Protein AF-A0A920VXV9-F1 (afdb_monomer)

Secondary structure (DSSP, 8-state):
-HHHHHHHHHHHHHHHHHHHHHHHHHHHHHHHTSPPTTHHHHHHHHHHHHHHGGG-GGGGGTTTT--HHHHHHHHHHHHHTHHHHHHHHHHHHHHHTT------HHHHHHHHHHHHHHHHHHHHHHHTSHHHHTT-

Radius of gyration: 16.71 Å; Cα contacts (8 Å, |Δi|>4): 129; chains: 1; bounding box: 38×24×47 Å

Sequence (136 aa):
MATFFWFFGHPEVYVVLLPTLGIVADIITVFSRKKLFGYRTILYTAFATGGLSFVVWAHHQFIAGIDPRMANVFVVTTVLISIPLAEMMFSYIATLYGGSIEFKTPMLWALSFLAAFLIGGVTGIYLGASALSIFS

Solvent-accessible surface area (backbone atoms only — not comparable to full-atom values): 7237 Å² total; per-residue (Å²): 114,69,66,66,50,30,57,49,52,40,33,48,56,49,66,58,44,55,59,52,53,51,53,37,52,52,40,49,24,65,34,10,72,32,73,66,41,56,57,69,54,44,52,53,26,49,52,49,44,62,60,48,31,72,62,26,35,63,57,85,34,61,88,73,76,57,57,69,71,59,48,54,54,24,26,54,45,38,48,54,50,49,53,38,54,50,50,43,53,51,28,52,53,55,25,49,57,94,34,68,69,49,90,43,74,67,38,49,52,39,54,50,47,52,53,52,49,53,56,52,46,58,55,46,52,49,55,33,32,62,89,52,37,79,81,106

Nearest PDB structures (foldseek):
  3omi-assembly2_C  TM=9.925E-01  e=6.032E-09  Cereibacter sphaeroides 2.4.1
  3oma-assembly1_A  TM=9.929E-01  e=7.435E-09  Cereibacter sphaeroides 2.4.1
  3ehb-assembly1_A  TM=9.922E-01  e=2.609E-08  Paracoccus denitrificans
  8gzu-assembly1_26  TM=9.660E-01  e=2.006E-07  Tetrahymena thermophila SB210
  1fft-assembly2_F  TM=9.794E-01  e=2.746E-07  Escherichia coli

Foldseek 3Di:
DQVVVLLPVLLVVLVVVLVVLVLLQVLLCVQLVFDQAPVVLLVVLNVVLNVLSNVQSCLVCLVVPDDVVSLVSNLVSQLVNLVSVVVSLVSSVVRNVPGPGDPDPSNVVSVVCSVVVVVVSVVSNQSSHSVNVVVD

Structure (mmCIF, N/CA/C/O backbone):
data_AF-A0A920VXV9-F1
#
_entry.id   AF-A0A920VXV9-F1
#
loop_
_atom_site.group_PDB
_atom_site.id
_atom_site.type_symbol
_atom_site.label_atom_id
_atom_site.label_alt_id
_atom_site.label_comp_id
_atom_site.label_asym_id
_atom_site.label_entity_id
_atom_site.label_seq_id
_atom_site.pdbx_PDB_ins_code
_atom_site.Cartn_x
_atom_site.Cartn_y
_atom_site.Cartn_z
_atom_site.occupancy
_atom_site.B_iso_or_equiv
_atom_site.auth_seq_id
_atom_site.auth_comp_id
_atom_site.auth_asym_id
_atom_site.auth_atom_id
_atom_site.pdbx_PDB_model_num
ATOM 1 N N . MET A 1 1 ? 17.689 -14.328 -20.248 1.00 61.22 1 MET A N 1
ATOM 2 C CA . MET A 1 1 ? 17.438 -14.805 -18.867 1.00 61.22 1 MET A CA 1
ATOM 3 C C . MET A 1 1 ? 16.684 -13.776 -18.018 1.00 61.22 1 MET A C 1
ATOM 5 O O . MET A 1 1 ? 15.624 -14.117 -17.516 1.00 61.22 1 MET A O 1
ATOM 9 N N . ALA A 1 2 ? 17.166 -12.527 -17.895 1.00 79.81 2 ALA A N 1
ATOM 10 C CA . ALA A 1 2 ? 16.600 -11.525 -16.972 1.00 79.81 2 ALA A CA 1
ATOM 11 C C . ALA A 1 2 ? 15.118 -11.161 -17.209 1.00 79.81 2 ALA A C 1
ATOM 13 O O . ALA A 1 2 ? 14.383 -10.964 -16.250 1.00 79.81 2 ALA A O 1
ATOM 14 N N . THR A 1 3 ? 14.654 -11.120 -18.462 1.00 84.12 3 THR A N 1
ATOM 15 C CA . THR A 1 3 ? 13.264 -10.741 -18.773 1.00 84.12 3 THR A CA 1
ATOM 16 C C . THR A 1 3 ? 12.242 -11.743 -18.239 1.00 84.12 3 THR A C 1
ATOM 18 O O . THR A 1 3 ? 11.265 -11.334 -17.629 1.00 84.12 3 THR A O 1
ATOM 21 N N . PHE A 1 4 ? 12.469 -13.050 -18.411 1.00 89.50 4 PHE A N 1
ATOM 22 C CA . PHE A 1 4 ? 11.557 -14.076 -17.887 1.00 89.50 4 PHE A CA 1
ATOM 23 C C . PHE A 1 4 ? 11.584 -14.148 -16.362 1.00 89.50 4 PHE A C 1
ATOM 25 O O . PHE A 1 4 ? 10.545 -14.356 -15.745 1.00 89.50 4 PHE A O 1
ATOM 32 N N . PHE A 1 5 ? 12.760 -13.928 -15.764 1.00 93.25 5 PHE A N 1
ATOM 33 C CA . PHE A 1 5 ? 12.889 -13.834 -14.316 1.00 93.25 5 PHE A CA 1
ATOM 34 C C . PHE A 1 5 ? 12.027 -12.695 -13.762 1.00 93.25 5 PHE A C 1
ATOM 36 O O . PHE A 1 5 ? 11.199 -12.946 -12.899 1.00 93.25 5 PHE A O 1
ATOM 43 N N . TRP A 1 6 ? 12.142 -11.475 -14.296 1.00 93.00 6 TRP A N 1
ATOM 44 C CA . TRP A 1 6 ? 11.371 -10.336 -13.789 1.00 93.00 6 TRP A CA 1
ATOM 45 C C . TRP A 1 6 ? 9.900 -10.354 -14.190 1.00 93.00 6 TRP A C 1
ATOM 47 O O . TRP A 1 6 ? 9.065 -9.914 -13.405 1.00 93.00 6 TRP A O 1
ATOM 57 N N . PHE A 1 7 ? 9.560 -10.914 -15.353 1.00 91.88 7 PHE A N 1
ATOM 58 C CA . PHE A 1 7 ? 8.166 -11.127 -15.744 1.00 91.88 7 PHE A CA 1
ATOM 59 C C . PHE A 1 7 ? 7.402 -11.975 -14.717 1.00 91.88 7 PHE A C 1
ATOM 61 O O . PHE A 1 7 ? 6.226 -11.721 -14.486 1.00 91.88 7 PHE A O 1
ATOM 68 N N . PHE A 1 8 ? 8.065 -12.946 -14.079 1.00 94.38 8 PHE A N 1
ATOM 69 C CA . PHE A 1 8 ? 7.510 -13.692 -12.946 1.00 94.38 8 PHE A CA 1
ATOM 70 C C . PHE A 1 8 ? 7.726 -12.977 -11.603 1.00 94.38 8 PHE A C 1
ATOM 72 O O . PHE A 1 8 ? 6.788 -12.817 -10.825 1.00 94.38 8 PHE A O 1
ATOM 79 N N . GLY A 1 9 ? 8.956 -12.537 -11.336 1.00 94.56 9 GLY A N 1
ATOM 80 C CA . GLY A 1 9 ? 9.365 -12.021 -10.031 1.00 94.56 9 GLY A CA 1
ATOM 81 C C . GLY A 1 9 ? 8.651 -10.731 -9.647 1.00 94.56 9 GLY A C 1
ATOM 82 O O . GLY A 1 9 ? 8.415 -10.485 -8.469 1.00 94.56 9 GLY A O 1
ATOM 83 N N . HIS A 1 10 ? 8.248 -9.910 -10.621 1.00 95.31 10 HIS A N 1
ATOM 84 C CA . HIS A 1 10 ? 7.490 -8.708 -10.312 1.00 95.31 10 HIS A CA 1
ATOM 85 C C . HIS A 1 10 ? 6.046 -9.018 -9.868 1.00 95.31 10 HIS A C 1
ATOM 87 O O . HIS A 1 10 ? 5.664 -8.555 -8.800 1.00 95.31 10 HIS A O 1
ATOM 93 N N . PRO A 1 11 ? 5.250 -9.849 -10.564 1.00 96.69 11 PRO A N 1
ATOM 94 C CA . PRO A 1 11 ? 3.998 -10.368 -10.007 1.00 96.69 11 PRO A CA 1
ATOM 95 C C . PRO A 1 11 ? 4.147 -11.080 -8.654 1.00 96.69 11 PRO A C 1
ATOM 97 O O . PRO A 1 11 ? 3.305 -10.895 -7.775 1.00 96.69 11 PRO A O 1
ATOM 100 N N . GLU A 1 12 ? 5.215 -11.859 -8.454 1.00 97.25 12 GLU A N 1
ATOM 101 C CA . GLU A 1 12 ? 5.451 -12.609 -7.211 1.00 97.25 12 GLU A CA 1
ATOM 102 C C . GLU A 1 12 ? 5.460 -11.704 -5.969 1.00 97.25 12 GLU A C 1
ATOM 104 O O . GLU A 1 12 ? 4.817 -12.035 -4.969 1.00 97.25 12 GLU A O 1
ATOM 109 N N . VAL A 1 13 ? 6.094 -10.523 -6.028 1.00 96.19 13 VAL A N 1
ATOM 110 C CA . VAL A 1 13 ? 6.105 -9.618 -4.864 1.00 96.19 13 VAL A CA 1
ATOM 111 C C . VAL A 1 13 ? 4.699 -9.136 -4.481 1.00 96.19 13 VAL A C 1
ATOM 113 O O . VAL A 1 13 ? 4.439 -8.894 -3.302 1.00 96.19 13 VAL A O 1
ATOM 116 N N . TYR A 1 14 ? 3.756 -9.068 -5.430 1.00 96.62 14 TYR A N 1
ATOM 117 C CA . TYR A 1 14 ? 2.354 -8.724 -5.148 1.00 96.62 14 TYR A CA 1
ATOM 118 C C . TYR A 1 14 ? 1.536 -9.907 -4.645 1.00 96.62 14 TYR A C 1
ATOM 120 O O . TYR A 1 14 ? 0.622 -9.707 -3.844 1.00 96.62 14 TYR A O 1
ATOM 128 N N . VAL A 1 15 ? 1.879 -11.132 -5.051 1.00 96.38 15 VAL A N 1
ATOM 129 C CA . VAL A 1 15 ? 1.290 -12.353 -4.478 1.00 96.38 15 VAL A CA 1
ATOM 130 C C . VAL A 1 15 ? 1.590 -12.437 -2.983 1.00 96.38 15 VAL A C 1
ATOM 132 O O . VAL A 1 15 ? 0.721 -12.839 -2.214 1.00 96.38 15 VAL A O 1
ATOM 135 N N . VAL A 1 16 ? 2.781 -12.010 -2.557 1.00 96.19 16 VAL A N 1
ATOM 136 C CA . VAL A 1 16 ? 3.139 -11.925 -1.133 1.00 96.19 16 VAL A CA 1
ATOM 137 C C . VAL A 1 16 ? 2.475 -10.720 -0.457 1.00 96.19 16 VAL A C 1
ATOM 139 O O . VAL A 1 16 ? 1.947 -10.847 0.647 1.00 96.19 16 VAL A O 1
ATOM 142 N N . LEU A 1 17 ? 2.460 -9.556 -1.115 1.00 96.81 17 LEU A N 1
ATOM 143 C CA . LEU A 1 17 ? 1.963 -8.309 -0.527 1.00 96.81 17 LEU A CA 1
ATOM 144 C C . LEU A 1 17 ? 0.443 -8.293 -0.291 1.00 96.81 17 LEU A C 1
ATOM 146 O O . LEU A 1 17 ? -0.004 -7.847 0.766 1.00 96.81 17 LEU A O 1
ATOM 150 N N . LEU A 1 18 ? -0.369 -8.744 -1.254 1.00 97.31 18 LEU A N 1
ATOM 151 C CA . LEU A 1 18 ? -1.833 -8.625 -1.180 1.00 97.31 18 LEU A CA 1
ATOM 152 C C . LEU A 1 18 ? -2.450 -9.369 0.029 1.00 97.31 18 LEU A C 1
ATOM 154 O O . LEU A 1 18 ? -3.289 -8.775 0.712 1.00 97.31 18 LEU A O 1
ATOM 158 N N . PRO A 1 19 ? -2.031 -10.603 0.376 1.00 97.50 19 PRO A N 1
ATOM 159 C CA . PRO A 1 19 ? -2.451 -11.256 1.616 1.00 97.50 19 PRO A CA 1
ATOM 160 C C . PRO A 1 19 ? -2.046 -10.482 2.872 1.00 97.50 19 PRO A C 1
ATOM 162 O O . PRO A 1 19 ? -2.846 -10.359 3.800 1.00 97.50 19 PRO A O 1
ATOM 165 N N . THR A 1 20 ? -0.833 -9.919 2.908 1.00 97.69 20 THR A N 1
ATOM 166 C CA . THR A 1 20 ? -0.373 -9.103 4.042 1.00 97.69 20 THR A CA 1
ATOM 167 C C . THR A 1 20 ? -1.250 -7.867 4.232 1.00 97.69 20 THR A C 1
ATOM 169 O O . THR A 1 20 ? -1.644 -7.573 5.359 1.00 97.69 20 THR A O 1
ATOM 172 N N . LEU A 1 21 ? -1.617 -7.183 3.146 1.00 98.00 21 LEU A N 1
ATOM 173 C CA . LEU A 1 21 ? -2.533 -6.039 3.185 1.00 98.00 21 LEU A CA 1
ATOM 174 C C . LEU A 1 21 ? -3.915 -6.431 3.735 1.00 98.00 21 LEU A C 1
ATOM 176 O O . LEU A 1 21 ? -4.470 -5.713 4.566 1.00 98.00 21 LEU A O 1
ATOM 180 N N . GLY A 1 22 ? -4.431 -7.604 3.355 1.00 97.81 22 GLY A N 1
ATOM 181 C CA . GLY A 1 22 ? -5.666 -8.159 3.921 1.00 97.81 22 GLY A CA 1
ATOM 182 C C . GLY A 1 22 ? -5.581 -8.401 5.432 1.00 97.81 22 GLY A C 1
ATOM 183 O O . GLY A 1 22 ? -6.453 -7.959 6.177 1.00 97.81 22 GLY A O 1
ATOM 184 N N . ILE A 1 23 ? -4.496 -9.023 5.904 1.00 98.56 23 ILE A N 1
ATOM 185 C CA . ILE A 1 23 ? -4.260 -9.266 7.340 1.00 98.56 23 ILE A CA 1
ATOM 186 C C . ILE A 1 23 ? -4.198 -7.945 8.119 1.00 98.56 23 ILE A C 1
ATOM 188 O O . ILE A 1 23 ? -4.787 -7.821 9.193 1.00 98.56 23 ILE A O 1
ATOM 192 N N . VAL A 1 24 ? -3.501 -6.941 7.582 1.00 98.62 24 VAL A N 1
ATOM 193 C CA . VAL A 1 24 ? -3.395 -5.612 8.203 1.00 98.62 24 VAL A CA 1
ATOM 194 C C . VAL A 1 24 ? -4.764 -4.940 8.286 1.00 98.62 24 VAL A C 1
ATOM 196 O O . VAL A 1 24 ? -5.094 -4.377 9.331 1.00 98.62 24 VAL A O 1
ATOM 199 N N . ALA A 1 25 ? -5.581 -5.034 7.235 1.00 98.44 25 ALA A N 1
ATOM 200 C CA . ALA A 1 25 ? -6.940 -4.503 7.238 1.00 98.44 25 ALA A CA 1
ATOM 201 C C . ALA A 1 25 ? -7.803 -5.149 8.339 1.00 98.44 25 ALA A C 1
ATOM 203 O O . ALA A 1 25 ? -8.456 -4.435 9.105 1.00 98.44 25 ALA A O 1
ATOM 204 N N . ASP A 1 26 ? -7.751 -6.475 8.485 1.00 98.50 26 ASP A N 1
ATOM 205 C CA . ASP A 1 26 ? -8.489 -7.197 9.528 1.00 98.50 26 ASP A CA 1
ATOM 206 C C . ASP A 1 26 ? -8.037 -6.785 10.934 1.00 98.50 26 ASP A C 1
ATOM 208 O O . ASP A 1 26 ? -8.866 -6.433 11.775 1.00 98.50 26 ASP A O 1
ATOM 212 N N . ILE A 1 27 ? -6.727 -6.725 11.185 1.00 98.81 27 ILE A N 1
ATOM 213 C CA . ILE A 1 27 ? -6.186 -6.262 12.472 1.00 98.81 27 ILE A CA 1
ATOM 214 C C . ILE A 1 27 ? -6.667 -4.836 12.773 1.00 98.81 27 ILE A C 1
ATOM 216 O O . ILE A 1 27 ? -7.167 -4.569 13.868 1.00 98.81 27 ILE A O 1
ATOM 220 N N . ILE A 1 28 ? -6.562 -3.921 11.806 1.00 98.69 28 ILE A N 1
ATOM 221 C CA . ILE A 1 28 ? -6.987 -2.529 11.980 1.00 98.69 28 ILE A CA 1
ATOM 222 C C . ILE A 1 28 ? -8.473 -2.457 12.321 1.00 98.69 28 ILE A C 1
ATOM 224 O O . ILE A 1 28 ? -8.840 -1.744 13.253 1.00 98.69 28 ILE A O 1
ATOM 228 N N . THR A 1 29 ? -9.339 -3.190 11.623 1.00 98.50 29 THR A N 1
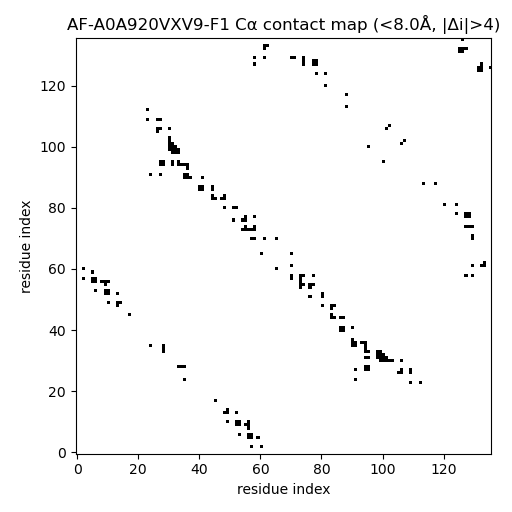ATOM 229 C CA . THR A 1 29 ? -10.788 -3.158 11.894 1.00 98.50 29 THR A CA 1
ATOM 230 C C . THR A 1 29 ? -11.134 -3.703 13.277 1.00 98.50 29 THR A C 1
ATOM 232 O O . THR A 1 29 ? -11.879 -3.056 14.021 1.00 98.50 29 THR A O 1
ATOM 235 N N . VAL A 1 30 ? -10.540 -4.837 13.663 1.00 98.56 30 VAL A N 1
ATOM 236 C CA . VAL A 1 30 ? -10.759 -5.480 14.966 1.00 98.56 30 VAL A CA 1
ATOM 237 C C . VAL A 1 30 ? -10.317 -4.560 16.100 1.00 98.56 30 VAL A C 1
ATOM 239 O O . VAL A 1 30 ? -11.111 -4.245 16.988 1.00 98.56 30 VAL A O 1
ATOM 242 N N . PHE A 1 31 ? -9.074 -4.078 16.061 1.00 98.69 31 PHE A N 1
ATOM 243 C CA . PHE A 1 31 ? -8.495 -3.317 17.169 1.00 98.69 31 PHE A CA 1
ATOM 244 C C . PHE A 1 31 ? -8.861 -1.828 17.162 1.00 98.69 31 PHE A C 1
ATOM 246 O O . PHE A 1 31 ? -8.645 -1.168 18.173 1.00 98.69 31 PHE A O 1
ATOM 253 N N . SER A 1 32 ? -9.455 -1.292 16.088 1.00 98.31 32 SER A N 1
ATOM 254 C CA . SER A 1 32 ? -10.076 0.049 16.082 1.00 98.31 32 SER A CA 1
ATOM 255 C C . SER A 1 32 ? -11.569 0.040 16.421 1.00 98.31 32 SER A C 1
ATOM 257 O O . SER A 1 32 ? -12.150 1.111 16.631 1.00 98.31 32 SER A O 1
ATOM 259 N N . ARG A 1 33 ? -12.193 -1.149 16.478 1.00 97.88 33 ARG A N 1
ATOM 260 C CA . ARG A 1 33 ? -13.643 -1.347 16.650 1.00 97.88 33 ARG A CA 1
ATOM 261 C C . ARG A 1 33 ? -14.473 -0.596 15.608 1.00 97.88 33 ARG A C 1
ATOM 263 O O . ARG A 1 33 ? -15.543 -0.063 15.907 1.00 97.88 33 ARG A O 1
ATOM 270 N N . LYS A 1 34 ? -13.978 -0.550 14.371 1.00 98.06 34 LYS A N 1
ATOM 271 C CA . LYS A 1 34 ? -14.629 0.126 13.246 1.00 98.06 34 LYS A CA 1
ATOM 272 C C . LYS A 1 34 ? -14.676 -0.767 12.018 1.00 98.06 34 LYS A C 1
ATOM 274 O O . LYS A 1 34 ? -13.770 -1.548 11.747 1.00 98.06 34 LYS A O 1
ATOM 279 N N . LYS A 1 35 ? -15.747 -0.603 11.238 1.00 97.44 35 LYS A N 1
ATOM 280 C CA . LYS A 1 35 ? -15.824 -1.180 9.893 1.00 97.44 35 LYS A CA 1
ATOM 281 C C . LYS A 1 35 ? -14.747 -0.554 9.010 1.00 97.44 35 LYS A C 1
ATOM 283 O O . LYS A 1 35 ? -14.474 0.641 9.132 1.00 97.44 35 LYS A O 1
ATOM 288 N N . LEU A 1 36 ? -14.204 -1.360 8.102 1.00 97.88 36 LEU A N 1
ATOM 289 C CA . LEU A 1 36 ? -13.219 -0.925 7.120 1.00 97.88 36 LEU A CA 1
ATOM 290 C C . LEU A 1 36 ? -13.802 0.196 6.253 1.00 97.88 36 LEU A C 1
ATOM 292 O O . LEU A 1 36 ? -14.834 0.021 5.594 1.00 97.88 36 LEU A O 1
ATOM 296 N N . PHE A 1 37 ? -13.151 1.352 6.270 1.00 98.19 37 PHE A N 1
ATOM 297 C CA . PHE A 1 37 ? -13.495 2.458 5.393 1.00 98.19 37 PHE A CA 1
ATOM 298 C C . PHE A 1 37 ? -13.180 2.073 3.943 1.00 98.19 37 PHE A C 1
ATOM 300 O O . PHE A 1 37 ? -12.139 1.486 3.671 1.00 98.19 37 PHE A O 1
ATOM 307 N N . GLY A 1 38 ? -14.091 2.372 3.014 1.00 96.44 38 GLY A N 1
ATOM 308 C CA . GLY A 1 38 ? -13.821 2.179 1.588 1.00 96.44 38 GLY A CA 1
ATOM 309 C C . GLY A 1 38 ? -13.714 0.721 1.122 1.00 96.44 38 GLY A C 1
ATOM 310 O O . GLY A 1 38 ? -13.065 0.479 0.116 1.00 96.44 38 GLY A O 1
ATOM 311 N N . TYR A 1 39 ? -14.357 -0.256 1.782 1.00 96.75 39 TYR A N 1
ATOM 312 C CA . TYR A 1 39 ? -14.245 -1.690 1.435 1.00 96.75 39 TYR A CA 1
ATOM 313 C C . TYR A 1 39 ? -14.319 -2.003 -0.074 1.00 96.75 39 TYR A C 1
ATOM 315 O O . TYR A 1 39 ? -13.484 -2.735 -0.598 1.00 96.75 39 TYR A O 1
ATOM 323 N N . ARG A 1 40 ? -15.298 -1.434 -0.796 1.00 97.12 40 ARG A N 1
ATOM 324 C CA . ARG A 1 40 ? -15.414 -1.638 -2.253 1.00 97.12 40 ARG A CA 1
ATOM 325 C C . ARG A 1 40 ? -14.230 -1.046 -3.014 1.00 97.12 40 ARG A C 1
ATOM 327 O O . ARG A 1 40 ? -13.749 -1.675 -3.948 1.00 97.12 40 ARG A O 1
ATOM 334 N N . THR A 1 41 ? -13.768 0.133 -2.607 1.00 96.56 41 THR A N 1
ATOM 335 C CA . THR A 1 41 ? -12.592 0.785 -3.187 1.00 96.56 41 THR A CA 1
ATOM 336 C C . THR A 1 41 ? -11.355 -0.082 -2.989 1.00 96.56 41 THR A C 1
ATOM 338 O O . THR A 1 41 ? -10.705 -0.389 -3.980 1.00 96.56 41 THR A O 1
ATOM 341 N N . ILE A 1 42 ? -11.130 -0.596 -1.774 1.00 97.88 42 ILE A N 1
ATOM 342 C CA . ILE A 1 42 ? -10.023 -1.514 -1.458 1.00 97.88 42 ILE A CA 1
ATOM 343 C C . ILE A 1 42 ? -10.061 -2.770 -2.337 1.00 97.88 42 ILE A C 1
ATOM 345 O O . ILE A 1 42 ? -9.030 -3.219 -2.831 1.00 97.88 42 ILE A O 1
ATOM 349 N N . LEU A 1 43 ? -11.241 -3.355 -2.565 1.00 97.12 43 LEU A N 1
ATOM 350 C CA . LEU A 1 43 ? -11.355 -4.505 -3.465 1.00 97.12 43 LEU A CA 1
ATOM 351 C C . LEU A 1 43 ? -10.949 -4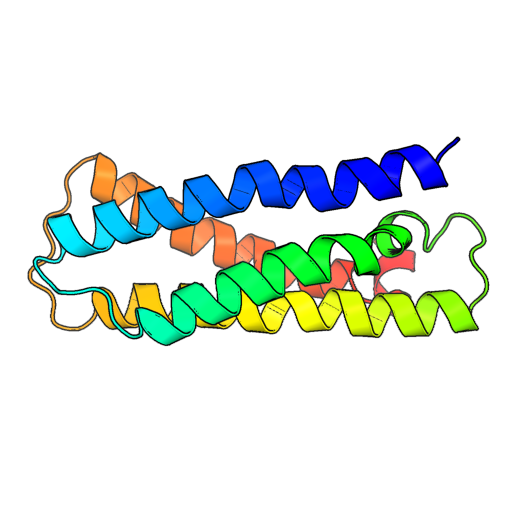.141 -4.897 1.00 97.12 43 LEU A C 1
ATOM 353 O O . LEU A 1 43 ? -10.177 -4.868 -5.522 1.00 97.12 43 LEU A O 1
ATOM 357 N N . TYR A 1 44 ? -11.443 -3.018 -5.423 1.00 97.44 44 TYR A N 1
ATOM 358 C CA . TYR A 1 44 ? -11.089 -2.578 -6.772 1.00 97.44 44 TYR A CA 1
ATOM 359 C C . TYR A 1 44 ? -9.606 -2.244 -6.900 1.00 97.44 44 TYR A C 1
ATOM 361 O O . TYR A 1 44 ? -8.990 -2.607 -7.902 1.00 97.44 44 TYR A O 1
ATOM 369 N N . THR A 1 45 ? -9.009 -1.617 -5.890 1.00 96.56 45 THR A N 1
ATOM 370 C CA . THR A 1 45 ? -7.578 -1.312 -5.887 1.00 96.56 45 THR A CA 1
ATOM 371 C C . THR A 1 45 ? -6.732 -2.572 -5.735 1.00 96.56 45 THR A C 1
ATOM 373 O O . THR A 1 45 ? -5.670 -2.651 -6.353 1.00 96.56 45 THR A O 1
ATOM 376 N N . ALA A 1 46 ? -7.210 -3.610 -5.042 1.00 97.44 46 ALA A N 1
ATOM 377 C CA . ALA A 1 46 ? -6.542 -4.913 -4.984 1.00 97.44 46 ALA A CA 1
ATOM 378 C C . ALA A 1 46 ? -6.517 -5.605 -6.350 1.00 97.44 46 ALA A C 1
ATOM 380 O O . ALA A 1 46 ? -5.454 -6.039 -6.799 1.00 97.44 46 ALA A O 1
ATOM 381 N N . PHE A 1 47 ? -7.653 -5.643 -7.053 1.00 97.38 47 PHE A N 1
ATOM 382 C CA . PHE A 1 47 ? -7.708 -6.183 -8.414 1.00 97.38 47 PHE A CA 1
ATOM 383 C C . PHE A 1 47 ? -6.863 -5.367 -9.395 1.00 97.38 47 PHE A C 1
ATOM 385 O O . PHE A 1 47 ? -6.133 -5.950 -10.197 1.00 97.38 47 PHE A O 1
ATOM 392 N N . ALA A 1 48 ? -6.911 -4.034 -9.310 1.00 96.44 48 ALA A N 1
ATOM 393 C CA . ALA A 1 48 ? -6.088 -3.160 -10.140 1.00 96.44 48 ALA A CA 1
ATOM 394 C C . ALA A 1 48 ? -4.591 -3.406 -9.901 1.00 96.44 48 ALA A C 1
ATOM 396 O O . ALA A 1 48 ? -3.836 -3.529 -10.858 1.00 96.44 48 ALA A O 1
ATOM 397 N N . THR A 1 49 ? -4.173 -3.549 -8.641 1.00 97.19 49 THR A N 1
ATOM 398 C CA . THR A 1 49 ? -2.783 -3.851 -8.266 1.00 97.19 49 THR A CA 1
ATOM 399 C C . THR A 1 49 ? -2.351 -5.214 -8.805 1.00 97.19 49 THR A C 1
ATOM 401 O O . THR A 1 49 ? -1.297 -5.322 -9.429 1.00 97.19 49 THR A O 1
ATOM 404 N N . GLY A 1 50 ? -3.189 -6.244 -8.639 1.00 96.19 50 GLY A N 1
ATOM 405 C CA . GLY A 1 50 ? -2.932 -7.578 -9.182 1.00 96.19 50 GLY A CA 1
ATOM 406 C C . GLY A 1 50 ? -2.772 -7.569 -10.704 1.00 96.19 50 GLY A C 1
ATOM 407 O O . GLY A 1 50 ? -1.806 -8.125 -11.217 1.00 96.19 50 GLY A O 1
ATOM 408 N N . GLY A 1 51 ? -3.656 -6.880 -11.429 1.00 95.94 51 GLY A N 1
ATOM 409 C CA . GLY A 1 51 ? -3.554 -6.740 -12.885 1.00 95.94 51 GLY A CA 1
ATOM 410 C C . GLY A 1 51 ? -2.327 -5.938 -13.331 1.00 95.94 51 GLY A C 1
ATOM 411 O O . GLY A 1 51 ? -1.598 -6.374 -14.223 1.00 95.94 51 GLY A O 1
ATOM 412 N N . LEU A 1 52 ? -2.059 -4.797 -12.686 1.00 95.50 52 LEU A N 1
ATOM 413 C CA . LEU A 1 52 ? -0.912 -3.940 -13.002 1.00 95.50 52 LEU A CA 1
ATOM 414 C C . LEU A 1 52 ? 0.429 -4.637 -12.748 1.00 95.50 52 LEU A C 1
ATOM 416 O O . LEU A 1 52 ? 1.383 -4.367 -13.473 1.00 95.50 52 LEU A O 1
ATOM 420 N N . SER A 1 53 ? 0.502 -5.568 -11.791 1.00 95.25 53 SER A N 1
ATOM 421 C CA . SER A 1 53 ? 1.736 -6.304 -11.478 1.00 95.25 53 SER A CA 1
ATOM 422 C C . SER A 1 53 ? 2.344 -7.038 -12.687 1.00 95.25 53 SER A C 1
ATOM 424 O O . SER A 1 53 ? 3.562 -7.200 -12.768 1.00 95.25 53 SER A O 1
ATOM 426 N N . PHE A 1 54 ? 1.522 -7.400 -13.679 1.00 94.19 54 PHE A N 1
ATOM 427 C CA . PHE A 1 54 ? 1.952 -8.078 -14.905 1.00 94.19 54 PHE A CA 1
ATOM 428 C C . PHE A 1 54 ? 2.460 -7.142 -16.009 1.00 94.19 54 PHE A C 1
ATOM 430 O O . PHE A 1 54 ? 2.899 -7.640 -17.039 1.00 94.19 54 PHE A O 1
ATOM 437 N N . VAL A 1 55 ? 2.407 -5.813 -15.842 1.00 93.56 55 VAL A N 1
ATOM 438 C CA . VAL A 1 55 ? 2.763 -4.826 -16.892 1.00 93.56 55 VAL A CA 1
ATOM 439 C C . VAL A 1 55 ? 3.811 -3.796 -16.459 1.00 93.56 55 VAL A C 1
ATOM 441 O O . VAL A 1 55 ? 3.962 -2.745 -17.083 1.00 93.56 55 VAL A O 1
ATOM 444 N N . VAL A 1 56 ? 4.549 -4.087 -15.389 1.00 94.50 56 VAL A N 1
ATOM 445 C CA . VAL A 1 56 ? 5.521 -3.149 -14.796 1.00 94.50 56 VAL A CA 1
ATOM 446 C C . VAL A 1 56 ? 6.931 -3.734 -14.646 1.00 94.50 56 VAL A C 1
ATOM 448 O O . VAL A 1 56 ? 7.870 -2.989 -14.406 1.00 94.50 56 VAL A O 1
ATOM 451 N N . TRP A 1 57 ? 7.123 -5.040 -14.861 1.00 93.81 57 TRP A N 1
ATOM 452 C CA . TRP A 1 57 ? 8.365 -5.759 -14.533 1.00 93.81 57 TRP A CA 1
ATOM 453 C C . TRP A 1 57 ? 9.659 -5.163 -15.110 1.00 93.81 57 TRP A C 1
ATOM 455 O O . TRP A 1 57 ? 10.729 -5.329 -14.521 1.00 93.81 57 TRP A O 1
ATOM 465 N N . ALA A 1 58 ? 9.590 -4.495 -16.267 1.00 91.44 58 ALA A N 1
ATOM 466 C CA . ALA A 1 58 ? 10.780 -4.026 -16.966 1.00 91.44 58 ALA A CA 1
ATOM 467 C C . ALA A 1 58 ? 11.468 -2.836 -16.274 1.00 91.44 58 ALA A C 1
ATOM 469 O O . ALA A 1 58 ? 12.580 -2.488 -16.673 1.00 91.44 58 ALA A O 1
ATOM 470 N N . HIS A 1 59 ? 10.894 -2.253 -15.210 1.00 91.81 59 HIS A N 1
ATOM 471 C CA . HIS A 1 59 ? 11.630 -1.270 -14.402 1.00 91.81 59 HIS A CA 1
ATOM 472 C C . HIS A 1 59 ? 12.877 -1.846 -13.731 1.00 91.81 59 HIS A C 1
ATOM 474 O O . HIS A 1 59 ? 13.850 -1.129 -13.523 1.00 91.81 59 HIS A O 1
ATOM 480 N N . HIS A 1 60 ? 12.920 -3.159 -13.493 1.00 91.25 60 HIS A N 1
ATOM 481 C CA . HIS A 1 60 ? 14.128 -3.842 -13.017 1.00 91.25 60 HIS A CA 1
ATOM 482 C C . HIS A 1 60 ? 15.238 -3.920 -14.077 1.00 91.25 60 HIS A C 1
ATOM 484 O O . HIS A 1 60 ? 16.321 -4.444 -13.822 1.00 91.25 60 HIS A O 1
ATOM 490 N N . GLN A 1 61 ? 14.971 -3.443 -15.294 1.00 90.06 61 GLN A N 1
ATOM 491 C CA . GLN A 1 61 ? 15.856 -3.540 -16.453 1.00 90.06 61 GLN A CA 1
ATOM 492 C C . GLN A 1 61 ? 16.237 -2.161 -17.020 1.00 90.06 61 GLN A C 1
ATOM 494 O O . GLN A 1 61 ? 16.825 -2.10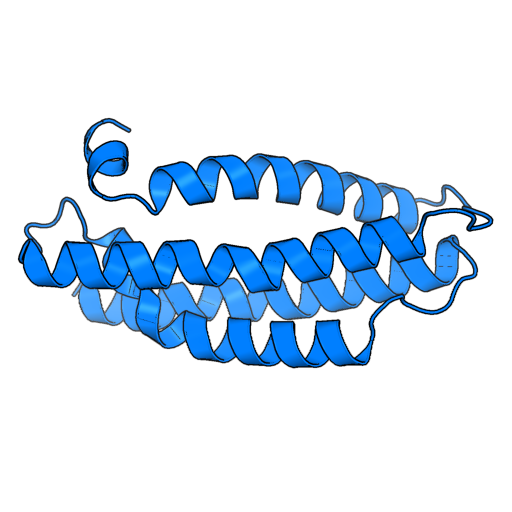3 -18.099 1.00 90.06 61 GLN A O 1
ATOM 499 N N . PHE A 1 62 ? 15.956 -1.053 -16.316 1.00 86.81 62 PHE A N 1
ATOM 500 C CA . PHE A 1 62 ? 16.223 0.303 -16.824 1.00 86.81 62 PHE A CA 1
ATOM 501 C C . PHE A 1 62 ? 17.697 0.558 -17.176 1.00 86.81 62 PHE A C 1
ATOM 503 O O . PHE A 1 62 ? 17.975 1.209 -18.179 1.00 86.81 62 PHE A O 1
ATOM 510 N N . ILE A 1 63 ? 18.639 -0.021 -16.427 1.00 84.25 63 ILE A N 1
ATOM 511 C CA . ILE A 1 63 ? 20.084 0.085 -16.704 1.00 84.25 63 ILE A CA 1
ATOM 512 C C . ILE A 1 63 ? 20.628 -1.051 -17.587 1.00 84.25 63 ILE A C 1
ATOM 514 O O . ILE A 1 63 ? 21.803 -1.058 -17.939 1.00 84.25 63 ILE A O 1
ATOM 518 N N . ALA A 1 64 ? 19.786 -2.015 -17.969 1.00 85.81 64 ALA A N 1
ATOM 519 C CA . ALA A 1 64 ? 20.188 -3.200 -18.729 1.00 85.81 64 ALA A CA 1
ATOM 520 C C . ALA A 1 64 ? 20.151 -2.991 -20.259 1.00 85.81 64 ALA A C 1
ATOM 522 O O . ALA A 1 64 ? 20.135 -3.965 -21.011 1.00 85.81 64 ALA A O 1
ATOM 523 N N . GLY A 1 65 ? 20.113 -1.737 -20.725 1.00 81.19 65 GLY A N 1
ATOM 524 C CA . GLY A 1 65 ? 20.079 -1.395 -22.152 1.00 81.19 65 GLY A CA 1
ATOM 525 C C . GLY A 1 65 ? 18.697 -1.508 -22.806 1.00 81.19 65 GLY A C 1
ATOM 526 O O . GLY A 1 65 ? 18.611 -1.779 -24.002 1.00 81.19 65 GLY A O 1
ATOM 527 N N . ILE A 1 66 ? 17.614 -1.333 -22.038 1.00 87.38 66 ILE A N 1
ATOM 528 C CA . ILE A 1 66 ? 16.248 -1.282 -22.579 1.00 87.38 66 ILE A CA 1
ATOM 529 C C . ILE A 1 66 ? 16.076 -0.090 -23.538 1.00 87.38 66 ILE A C 1
ATOM 531 O O . ILE A 1 66 ? 16.638 0.983 -23.322 1.00 87.38 66 ILE A O 1
ATOM 535 N N . ASP A 1 67 ? 15.273 -0.267 -24.592 1.00 88.00 67 ASP A N 1
ATOM 536 C CA . ASP A 1 67 ? 14.918 0.824 -25.504 1.00 88.00 67 ASP A CA 1
ATOM 537 C C . ASP A 1 67 ? 14.276 2.002 -24.729 1.00 88.00 67 ASP A C 1
ATOM 539 O O . ASP A 1 67 ? 13.343 1.777 -23.948 1.00 88.00 67 ASP A O 1
ATOM 543 N N . PRO A 1 68 ? 14.711 3.261 -24.940 1.00 85.56 68 PRO A N 1
ATOM 544 C CA . PRO A 1 68 ? 14.197 4.412 -24.194 1.00 85.56 68 PRO A CA 1
ATOM 545 C C . PRO A 1 68 ? 12.684 4.640 -24.317 1.00 85.56 68 PRO A C 1
ATOM 547 O O . PRO A 1 68 ? 12.058 5.148 -23.385 1.00 85.56 68 PRO A O 1
ATOM 550 N N . ARG A 1 69 ? 12.059 4.266 -25.442 1.00 87.81 69 ARG A N 1
ATOM 551 C CA . ARG A 1 69 ? 10.603 4.397 -25.617 1.00 87.81 69 ARG A CA 1
ATOM 552 C C . ARG A 1 69 ? 9.879 3.389 -24.736 1.00 87.81 69 ARG A C 1
ATOM 554 O O . ARG A 1 69 ? 8.906 3.749 -24.077 1.00 87.81 69 ARG A O 1
ATOM 561 N N . MET A 1 70 ? 10.388 2.160 -24.678 1.00 85.94 70 MET A N 1
ATOM 562 C CA . MET A 1 70 ? 9.882 1.132 -23.766 1.00 85.94 70 MET A CA 1
ATOM 563 C C . MET A 1 70 ? 10.107 1.530 -22.305 1.00 85.94 70 MET A C 1
ATOM 565 O O . MET A 1 70 ? 9.186 1.403 -21.501 1.00 85.94 70 MET A O 1
ATOM 569 N N . ALA A 1 71 ? 11.271 2.089 -21.964 1.00 86.56 71 ALA A N 1
ATOM 570 C CA . ALA A 1 71 ? 11.542 2.587 -20.616 1.00 86.56 71 ALA A CA 1
ATOM 571 C C . ALA A 1 71 ? 10.487 3.608 -20.162 1.00 86.56 71 ALA A C 1
ATOM 573 O O . ALA A 1 71 ? 9.934 3.467 -19.076 1.00 86.56 71 ALA A O 1
ATOM 574 N N . ASN A 1 72 ? 10.136 4.579 -21.013 1.00 86.44 72 ASN A N 1
ATOM 575 C CA . ASN A 1 72 ? 9.118 5.584 -20.691 1.00 86.44 72 ASN A CA 1
ATOM 576 C C . ASN A 1 72 ? 7.733 4.975 -20.428 1.00 86.44 72 ASN A C 1
ATOM 578 O O . ASN A 1 72 ? 7.052 5.395 -19.494 1.00 86.44 72 ASN A O 1
ATOM 582 N N . VAL A 1 73 ? 7.323 3.969 -21.208 1.00 89.44 73 VAL A N 1
ATOM 583 C CA . VAL A 1 73 ? 6.058 3.251 -20.967 1.00 89.44 73 VAL A CA 1
ATOM 584 C C . VAL A 1 73 ? 6.079 2.579 -19.595 1.00 89.44 73 VAL A C 1
ATOM 586 O O . VAL A 1 73 ? 5.137 2.740 -18.820 1.00 89.44 73 VAL A O 1
ATOM 589 N N . PHE A 1 74 ? 7.169 1.883 -19.268 1.00 90.31 74 PHE A N 1
ATOM 590 C CA . PHE A 1 74 ? 7.300 1.169 -18.000 1.00 90.31 74 PHE A CA 1
ATOM 591 C C . PHE A 1 74 ? 7.450 2.091 -16.787 1.00 90.31 74 PHE A C 1
ATOM 593 O O . PHE A 1 74 ? 7.003 1.725 -15.704 1.00 90.31 74 PHE A O 1
ATOM 600 N N . VAL A 1 75 ? 8.001 3.297 -16.941 1.00 90.19 75 VAL A N 1
ATOM 601 C CA . VAL A 1 75 ? 7.969 4.322 -15.884 1.00 90.19 75 VAL A CA 1
ATOM 602 C C . VAL A 1 75 ? 6.533 4.714 -15.566 1.00 90.19 75 VAL A C 1
ATOM 604 O O . VAL A 1 75 ? 6.139 4.713 -14.401 1.00 90.19 75 VAL A O 1
ATOM 607 N N . VAL A 1 76 ? 5.730 5.009 -16.592 1.00 89.50 76 VAL A N 1
ATOM 608 C CA . VAL A 1 76 ? 4.330 5.404 -16.393 1.00 89.50 76 VAL A CA 1
ATOM 609 C C . VAL A 1 76 ? 3.555 4.279 -15.716 1.00 89.50 76 VAL A C 1
ATOM 611 O O . VAL A 1 76 ? 2.905 4.522 -14.701 1.00 89.50 76 VAL A O 1
ATOM 614 N N . THR A 1 77 ? 3.650 3.044 -16.215 1.00 89.81 77 THR A N 1
ATOM 615 C CA . THR A 1 77 ? 2.931 1.915 -15.604 1.00 89.81 77 THR A CA 1
ATOM 616 C C . THR A 1 77 ? 3.411 1.625 -14.180 1.00 89.81 77 THR A C 1
ATOM 618 O O . THR A 1 77 ? 2.586 1.336 -13.313 1.00 89.81 77 THR A O 1
ATOM 621 N N . THR A 1 78 ? 4.710 1.766 -13.902 1.00 89.81 78 THR A N 1
ATOM 622 C CA . THR A 1 78 ? 5.276 1.553 -12.559 1.00 89.81 78 THR A CA 1
ATOM 623 C C . THR A 1 78 ? 4.821 2.622 -11.575 1.00 89.81 78 THR A C 1
ATOM 625 O O . THR A 1 78 ? 4.431 2.295 -10.461 1.00 89.81 78 THR A O 1
ATOM 628 N N . VAL A 1 79 ? 4.794 3.897 -11.961 1.00 91.38 79 VAL A N 1
ATOM 629 C CA . VAL A 1 79 ? 4.271 4.952 -11.080 1.00 91.38 79 VAL A CA 1
ATOM 630 C C . VAL A 1 79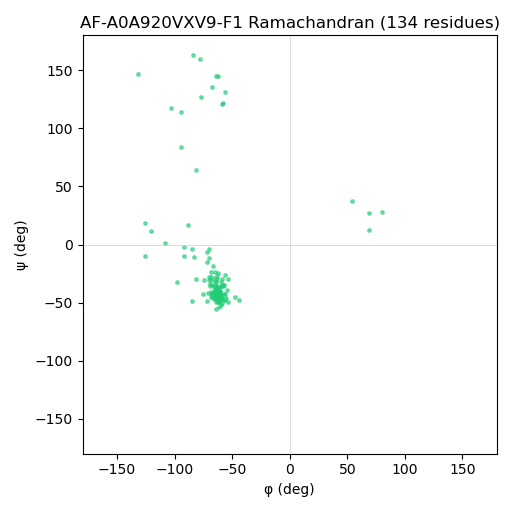 ? 2.764 4.782 -10.872 1.00 91.38 79 VAL A C 1
ATOM 632 O O . VAL A 1 79 ? 2.276 4.996 -9.764 1.00 91.38 79 VAL A O 1
ATOM 635 N N . LEU A 1 80 ? 2.017 4.327 -11.883 1.00 92.94 80 LEU A N 1
ATOM 636 C CA . LEU A 1 80 ? 0.573 4.102 -11.766 1.00 92.94 80 LEU A CA 1
ATOM 637 C C . LEU A 1 80 ? 0.201 3.083 -10.679 1.00 92.94 80 LEU A C 1
ATOM 639 O O . LEU A 1 80 ? -0.834 3.265 -10.040 1.00 92.94 80 LEU A O 1
ATOM 643 N N . ILE A 1 81 ? 1.028 2.063 -10.408 1.00 94.44 81 ILE A N 1
ATOM 644 C CA . ILE A 1 81 ? 0.737 1.079 -9.347 1.00 94.44 81 ILE A CA 1
ATOM 645 C C . ILE A 1 81 ? 0.781 1.686 -7.936 1.00 94.44 81 ILE A C 1
ATOM 647 O O . ILE A 1 81 ? 0.191 1.135 -7.008 1.00 94.44 81 ILE A O 1
ATOM 651 N N . SER A 1 82 ? 1.421 2.848 -7.762 1.00 93.50 82 SER A N 1
ATOM 652 C CA . SER A 1 82 ? 1.446 3.548 -6.473 1.00 93.50 82 SER A CA 1
ATOM 653 C C . SER A 1 82 ? 0.076 4.106 -6.074 1.00 93.50 82 SER A C 1
ATOM 655 O O . SER A 1 82 ? -0.220 4.189 -4.886 1.00 93.50 82 SER A O 1
ATOM 657 N N . ILE A 1 83 ? -0.790 4.428 -7.042 1.00 95.19 83 ILE A N 1
ATOM 658 C CA . ILE A 1 83 ? -2.124 4.994 -6.799 1.00 95.19 83 ILE A CA 1
ATOM 659 C C . ILE A 1 83 ? -3.040 4.011 -6.047 1.00 95.19 83 ILE A C 1
ATOM 661 O O . ILE A 1 83 ? -3.546 4.389 -4.987 1.00 95.19 83 ILE A O 1
ATOM 665 N N . PRO A 1 84 ? -3.274 2.768 -6.524 1.00 96.19 84 PRO A N 1
ATOM 666 C CA . PRO A 1 84 ? -4.123 1.825 -5.801 1.00 96.19 84 PRO A CA 1
ATOM 667 C C . PRO A 1 84 ? -3.546 1.452 -4.428 1.00 96.19 84 PRO A C 1
ATOM 669 O O . PRO A 1 84 ? -4.304 1.317 -3.473 1.00 96.19 84 PRO A O 1
ATOM 672 N N . LEU A 1 85 ? -2.219 1.351 -4.292 1.00 96.06 85 LEU A N 1
ATOM 673 C CA . LEU A 1 85 ? -1.586 1.087 -2.996 1.00 96.06 85 LEU A CA 1
ATOM 674 C C . LEU A 1 85 ? -1.752 2.257 -2.017 1.00 96.06 85 LEU A C 1
ATOM 676 O O . LEU A 1 85 ? -2.065 2.037 -0.847 1.00 96.06 85 LEU A O 1
ATOM 680 N N . ALA A 1 86 ? -1.584 3.498 -2.480 1.00 95.56 86 ALA A N 1
ATOM 681 C CA . ALA A 1 86 ? -1.805 4.685 -1.662 1.00 95.56 86 ALA A CA 1
ATOM 682 C C . ALA A 1 86 ? -3.264 4.778 -1.199 1.00 95.56 86 ALA A C 1
ATOM 684 O O . ALA A 1 86 ? -3.510 5.061 -0.028 1.00 95.56 86 ALA A O 1
ATOM 685 N N . GLU A 1 87 ? -4.227 4.484 -2.078 1.00 97.31 87 GLU A N 1
ATOM 686 C CA . GLU A 1 87 ? -5.648 4.429 -1.717 1.00 97.31 87 GLU A CA 1
ATOM 687 C C . GLU A 1 87 ? -5.903 3.451 -0.566 1.00 97.31 87 GLU A C 1
ATOM 689 O O . GLU A 1 87 ? -6.537 3.840 0.4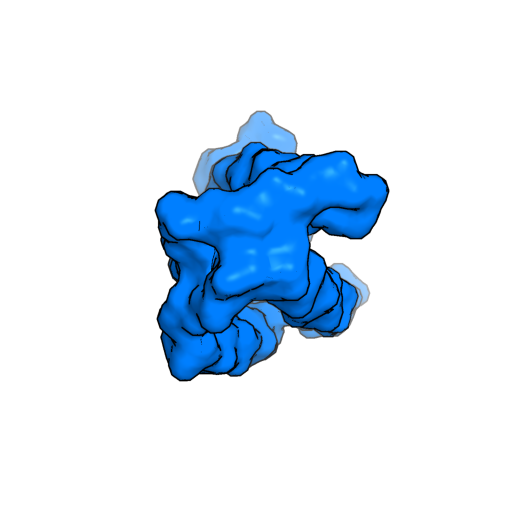17 1.00 97.31 87 GLU A O 1
ATOM 694 N N . MET A 1 88 ? -5.355 2.232 -0.622 1.00 97.44 88 MET A N 1
ATOM 695 C CA . MET A 1 88 ? -5.506 1.270 0.474 1.00 97.44 88 MET A CA 1
ATOM 696 C C . MET A 1 88 ? -4.957 1.821 1.791 1.00 97.44 88 MET A C 1
ATOM 698 O O . MET A 1 88 ? -5.616 1.712 2.826 1.00 97.44 88 MET A O 1
ATOM 702 N N . MET A 1 89 ? -3.782 2.461 1.759 1.00 97.31 89 MET A N 1
ATOM 703 C CA . MET A 1 89 ? -3.185 3.067 2.954 1.00 97.31 89 MET A CA 1
ATOM 704 C C . MET A 1 89 ? -4.064 4.1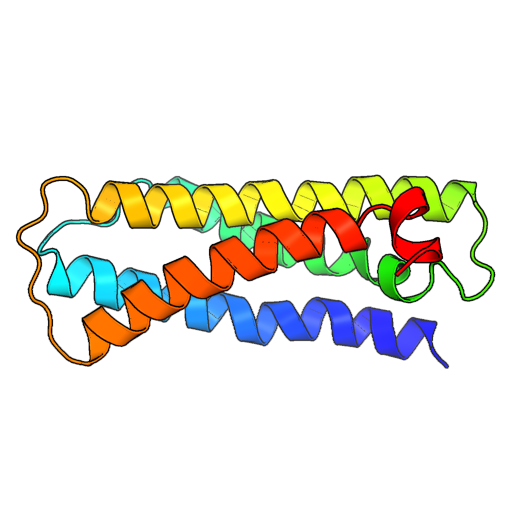84 3.522 1.00 97.31 89 MET A C 1
ATOM 706 O O . MET A 1 89 ? -4.277 4.241 4.735 1.00 97.31 89 MET A O 1
ATOM 710 N N . PHE A 1 90 ? -4.632 5.039 2.666 1.00 97.25 90 PHE A N 1
ATOM 711 C CA . PHE A 1 90 ? -5.582 6.066 3.095 1.00 97.25 90 PHE A CA 1
ATOM 712 C C . PHE A 1 90 ? -6.830 5.456 3.723 1.00 97.25 90 PHE A C 1
ATOM 714 O O . PHE A 1 90 ? -7.265 5.916 4.779 1.00 97.25 90 PHE A O 1
ATOM 721 N N . SER A 1 91 ? -7.379 4.399 3.131 1.00 98.19 91 SER A N 1
ATOM 722 C CA . SER A 1 91 ? -8.551 3.712 3.668 1.00 98.19 91 SER A CA 1
ATOM 723 C C . SER A 1 91 ? -8.265 3.049 5.025 1.00 98.19 91 SER A C 1
ATOM 725 O O . SER A 1 91 ? -9.106 3.085 5.930 1.00 98.19 91 SER A O 1
ATOM 727 N N . TYR A 1 92 ? -7.054 2.538 5.244 1.00 98.38 92 TYR A N 1
ATOM 728 C CA . TYR A 1 92 ? -6.621 2.017 6.546 1.00 98.38 92 TYR A CA 1
ATOM 729 C C . TYR A 1 92 ? -6.496 3.131 7.594 1.00 98.38 92 TYR A C 1
ATOM 731 O O . TYR A 1 92 ? -7.045 3.008 8.691 1.00 98.38 92 TYR A O 1
ATOM 739 N N . ILE A 1 93 ? -5.877 4.263 7.246 1.00 98.12 93 ILE A N 1
ATOM 740 C CA . ILE A 1 93 ? -5.781 5.441 8.126 1.00 98.12 93 ILE A CA 1
ATOM 741 C C . ILE A 1 93 ? -7.175 6.001 8.454 1.00 98.12 93 ILE A C 1
ATOM 743 O O . ILE A 1 93 ? -7.479 6.291 9.613 1.00 98.12 93 ILE A O 1
ATOM 747 N N . ALA A 1 94 ? -8.064 6.096 7.465 1.00 98.12 94 ALA A N 1
ATOM 748 C CA . ALA A 1 94 ? -9.446 6.534 7.655 1.00 98.12 94 ALA A CA 1
ATOM 749 C C . ALA A 1 94 ? -10.245 5.572 8.553 1.00 98.12 94 ALA A C 1
ATOM 751 O O . ALA A 1 94 ? -11.110 5.993 9.329 1.00 98.12 94 ALA A O 1
ATOM 752 N N . THR A 1 95 ? -9.933 4.274 8.502 1.00 98.50 95 THR A N 1
ATOM 753 C CA . THR A 1 95 ? -10.517 3.283 9.414 1.00 98.50 95 THR A CA 1
ATOM 754 C C . THR A 1 95 ? -10.098 3.559 10.856 1.00 98.50 95 THR A C 1
ATOM 756 O O . THR A 1 95 ? -10.963 3.574 11.731 1.00 98.50 95 THR A O 1
ATOM 759 N N . LEU A 1 96 ? -8.828 3.894 11.099 1.00 98.50 96 LEU A N 1
ATOM 760 C CA . LEU A 1 96 ? -8.308 4.249 12.427 1.00 98.50 96 LEU A CA 1
ATOM 761 C C . LEU A 1 96 ? -8.907 5.546 12.991 1.00 98.50 96 LEU A C 1
ATOM 763 O O . LEU A 1 96 ? -9.152 5.638 14.195 1.00 98.50 96 LEU A O 1
ATOM 767 N N . TYR A 1 97 ? -9.162 6.543 12.141 1.00 98.06 97 TYR A N 1
ATOM 768 C CA . TYR A 1 97 ? -9.636 7.863 12.566 1.00 98.06 97 TYR A CA 1
ATOM 769 C C . TYR A 1 97 ? -10.957 7.793 13.349 1.00 98.06 97 TYR A C 1
ATOM 771 O O . TYR A 1 97 ? -11.964 7.296 12.847 1.00 98.06 97 TYR A O 1
ATOM 779 N N . GLY A 1 98 ? -10.977 8.294 14.587 1.00 96.31 98 GLY A N 1
ATOM 780 C CA . GLY A 1 98 ? -12.162 8.235 15.455 1.00 96.31 98 GLY A CA 1
ATOM 781 C C . GLY A 1 98 ? -12.535 6.823 15.934 1.00 96.31 98 GLY A C 1
ATOM 782 O O . GLY A 1 98 ? -13.637 6.625 16.439 1.00 96.31 98 GLY A O 1
ATOM 783 N N . GLY A 1 99 ? -11.654 5.833 15.750 1.00 96.81 99 GLY A N 1
ATOM 784 C CA . GLY A 1 99 ? -11.797 4.496 16.323 1.00 96.81 99 GLY A CA 1
ATOM 785 C C . GLY A 1 99 ? -11.419 4.452 17.800 1.00 96.81 99 GLY A C 1
ATOM 786 O O . GLY A 1 99 ? -10.679 5.297 18.302 1.00 96.81 99 GLY A O 1
ATOM 787 N N . SER A 1 100 ? -11.902 3.430 18.500 1.00 97.56 100 SER A N 1
ATOM 788 C CA . SER A 1 100 ? -11.500 3.159 19.879 1.00 97.56 100 SER A CA 1
ATOM 789 C C . SER A 1 100 ? -10.364 2.140 19.862 1.00 97.56 100 SER A C 1
ATOM 791 O O . SER A 1 100 ? -10.610 0.937 19.950 1.00 97.56 100 SER A O 1
ATOM 793 N N . ILE A 1 101 ? -9.141 2.643 19.675 1.00 98.25 101 ILE A N 1
ATOM 794 C CA . ILE A 1 101 ? -7.954 1.842 19.356 1.00 98.25 101 ILE A CA 1
ATOM 795 C C . ILE A 1 101 ? -7.404 1.120 20.592 1.00 98.25 101 ILE A C 1
ATOM 797 O O . ILE A 1 101 ? -7.079 1.750 21.598 1.00 98.25 101 ILE A O 1
ATOM 801 N N . GLU A 1 102 ? -7.228 -0.196 20.485 1.00 98.38 102 GLU A N 1
ATOM 802 C CA . GLU A 1 102 ? -6.504 -1.010 21.462 1.00 98.38 102 GLU A CA 1
ATOM 803 C C . GLU A 1 102 ? -5.102 -1.385 20.968 1.00 98.38 102 GLU A C 1
ATOM 805 O O . GLU A 1 102 ? -4.933 -2.135 20.007 1.00 98.38 102 GLU A O 1
ATOM 810 N N . PHE A 1 103 ? -4.073 -0.931 21.683 1.00 98.12 103 PHE A N 1
ATOM 811 C CA . PHE A 1 103 ? -2.668 -1.185 21.348 1.00 98.12 103 PHE A CA 1
ATOM 812 C C . PHE A 1 103 ? -2.183 -2.565 21.825 1.00 98.12 103 PHE A C 1
ATOM 814 O O . PHE A 1 103 ? -1.316 -2.681 22.689 1.00 98.12 103 PHE A O 1
ATOM 821 N N . LYS A 1 104 ? -2.758 -3.637 21.272 1.00 98.31 104 LYS A N 1
ATOM 822 C CA . LYS A 1 104 ? -2.246 -5.009 21.437 1.00 98.31 104 LYS A CA 1
ATOM 823 C C . LYS A 1 104 ? -1.133 -5.299 20.429 1.00 98.31 104 LYS A C 1
ATOM 825 O O . LYS A 1 104 ? -1.031 -4.623 19.409 1.00 98.31 104 LYS A O 1
ATOM 830 N N . THR A 1 105 ? -0.340 -6.345 20.669 1.00 98.62 105 THR A N 1
ATOM 831 C CA . THR A 1 105 ? 0.780 -6.733 19.792 1.00 98.62 105 THR A CA 1
ATOM 832 C C . THR A 1 105 ? 0.417 -6.786 18.299 1.00 98.62 105 THR A C 1
ATOM 834 O O . THR A 1 105 ? 1.158 -6.194 17.519 1.00 98.62 105 THR A O 1
ATOM 837 N N . PRO A 1 106 ? -0.716 -7.380 17.860 1.00 98.56 106 PRO A N 1
ATOM 838 C CA . PRO A 1 106 ? -1.087 -7.360 16.442 1.00 98.56 106 PRO A CA 1
ATOM 839 C C . PRO A 1 106 ? -1.312 -5.942 15.901 1.00 98.56 106 PRO A C 1
ATOM 841 O O . PRO A 1 106 ? -0.839 -5.615 14.817 1.00 98.56 106 PRO A O 1
ATOM 844 N N . MET A 1 107 ? -1.973 -5.079 16.678 1.00 98.69 107 MET A N 1
ATOM 845 C CA . MET A 1 107 ? -2.219 -3.686 16.303 1.00 98.69 107 MET A CA 1
ATOM 846 C C . MET A 1 107 ? -0.915 -2.892 16.168 1.00 98.69 107 MET A C 1
ATOM 848 O O . MET A 1 107 ? -0.773 -2.098 15.242 1.00 98.69 107 MET A O 1
ATOM 852 N N . LEU A 1 108 ? 0.065 -3.136 17.045 1.00 98.62 108 LEU A N 1
ATOM 853 C CA . LEU A 1 108 ? 1.392 -2.527 16.928 1.00 98.62 108 LEU A CA 1
ATOM 854 C C . LEU A 1 108 ? 2.077 -2.938 15.618 1.00 98.62 108 LEU A C 1
ATO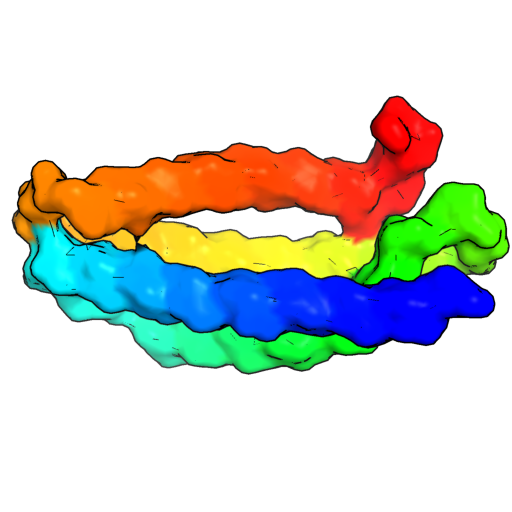M 856 O O . LEU A 1 108 ? 2.578 -2.070 14.911 1.00 98.62 108 LEU A O 1
ATOM 860 N N . TRP A 1 109 ? 2.018 -4.220 15.240 1.00 98.62 109 TRP A N 1
ATOM 861 C CA . TRP A 1 109 ? 2.549 -4.685 13.954 1.00 98.62 109 TRP A CA 1
ATOM 862 C C . TRP A 1 109 ? 1.836 -4.062 12.753 1.00 98.62 109 TRP A C 1
ATOM 864 O O . TRP A 1 109 ? 2.506 -3.656 11.808 1.00 98.62 109 TRP A O 1
ATOM 874 N N . ALA A 1 110 ? 0.508 -3.929 12.788 1.00 98.62 110 ALA A N 1
ATOM 875 C CA . ALA A 1 110 ? -0.245 -3.267 11.721 1.00 98.62 110 ALA A CA 1
ATOM 876 C C . ALA A 1 110 ? 0.124 -1.781 11.573 1.00 98.62 110 ALA A C 1
ATOM 878 O O . ALA A 1 110 ? 0.305 -1.295 10.457 1.00 98.62 110 ALA A O 1
ATOM 879 N N . LEU A 1 111 ? 0.285 -1.060 12.686 1.00 98.56 111 LEU A N 1
ATOM 880 C CA . LEU A 1 111 ? 0.707 0.343 12.671 1.00 98.56 111 LEU A CA 1
ATOM 881 C C . LEU A 1 111 ? 2.161 0.502 12.202 1.00 98.56 111 LEU A C 1
ATOM 883 O O . LEU A 1 111 ? 2.455 1.396 11.408 1.00 98.56 111 LEU A O 1
ATOM 887 N N . SER A 1 112 ? 3.066 -0.378 12.640 1.00 98.19 112 SER A N 1
ATOM 888 C CA . SER A 1 112 ? 4.451 -0.403 12.159 1.00 98.19 112 SER A CA 1
ATOM 889 C C . SER A 1 112 ? 4.531 -0.739 10.673 1.00 98.19 112 SER A C 1
ATOM 891 O O . SER A 1 112 ? 5.293 -0.096 9.954 1.00 98.19 112 SER A O 1
ATOM 893 N N . PHE A 1 113 ? 3.721 -1.689 10.198 1.00 98.12 113 PHE A N 1
ATOM 894 C CA . PHE A 1 113 ? 3.600 -2.001 8.777 1.00 98.12 113 PHE A CA 1
ATOM 895 C C . PHE A 1 113 ? 3.148 -0.772 7.988 1.00 98.12 113 PHE A C 1
ATOM 897 O O . PHE A 1 113 ? 3.816 -0.415 7.028 1.00 98.12 113 PHE A O 1
ATOM 904 N N . LEU A 1 114 ? 2.079 -0.085 8.413 1.00 97.56 114 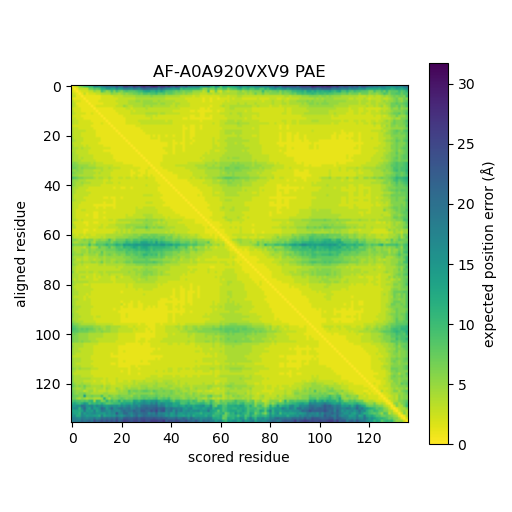LEU A N 1
ATOM 905 C CA . LEU A 1 114 ? 1.602 1.140 7.759 1.00 97.56 114 LEU A CA 1
ATOM 906 C C . LEU A 1 114 ? 2.715 2.186 7.626 1.00 97.56 114 LEU A C 1
ATOM 908 O O . LEU A 1 114 ? 2.938 2.719 6.541 1.00 97.56 114 LEU A O 1
ATOM 912 N N . ALA A 1 115 ? 3.434 2.463 8.716 1.00 96.62 115 ALA A N 1
ATOM 913 C CA . ALA A 1 115 ? 4.511 3.448 8.715 1.00 96.62 115 ALA A CA 1
ATOM 914 C C . ALA A 1 115 ? 5.671 3.036 7.792 1.00 96.62 115 ALA A C 1
ATOM 916 O O . ALA A 1 115 ? 6.098 3.820 6.944 1.00 96.62 115 ALA A O 1
ATO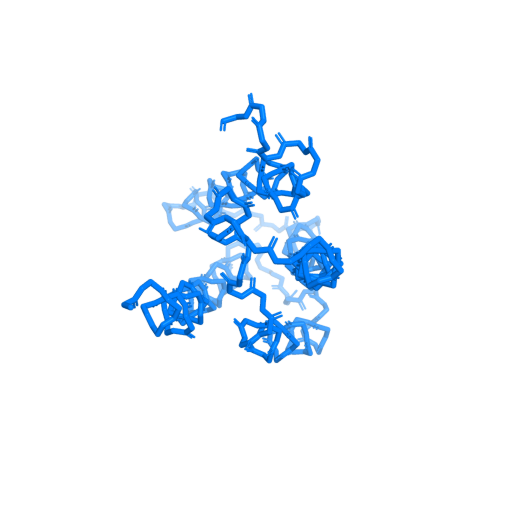M 917 N N . ALA A 1 116 ? 6.158 1.799 7.921 1.00 96.75 116 ALA A N 1
ATOM 918 C CA . ALA A 1 116 ? 7.263 1.291 7.113 1.00 96.75 116 ALA A CA 1
ATOM 919 C C . ALA A 1 116 ? 6.893 1.205 5.625 1.00 96.75 116 ALA A C 1
ATOM 921 O O . ALA A 1 116 ? 7.695 1.578 4.771 1.00 96.75 116 ALA A O 1
ATOM 922 N N . PHE A 1 117 ? 5.673 0.766 5.316 1.00 96.00 117 PHE A N 1
ATOM 923 C CA . PHE A 1 117 ? 5.173 0.650 3.951 1.00 96.00 117 PHE A CA 1
ATOM 924 C C . PHE A 1 117 ? 5.033 2.016 3.281 1.00 96.00 117 PHE A C 1
ATOM 926 O O . PHE A 1 117 ? 5.410 2.162 2.124 1.00 96.00 117 PHE A O 1
ATOM 933 N N . LEU A 1 118 ? 4.566 3.041 4.000 1.00 94.69 118 LEU A N 1
ATOM 934 C CA . LEU A 1 118 ? 4.507 4.405 3.467 1.00 94.69 118 LEU A CA 1
ATOM 935 C C . LEU A 1 118 ? 5.904 4.974 3.192 1.00 94.69 118 LEU A C 1
ATOM 937 O O . LEU A 1 118 ? 6.127 5.534 2.121 1.00 94.69 118 LEU A O 1
ATOM 941 N N . ILE A 1 119 ? 6.857 4.794 4.114 1.00 94.19 119 ILE A N 1
ATOM 942 C CA . ILE A 1 119 ? 8.244 5.251 3.921 1.00 94.19 119 ILE A CA 1
ATOM 943 C C . ILE A 1 119 ? 8.882 4.538 2.720 1.00 94.19 119 ILE A C 1
ATOM 945 O O . ILE A 1 119 ? 9.423 5.195 1.831 1.00 94.19 119 ILE A O 1
ATOM 949 N N . GLY A 1 120 ? 8.779 3.207 2.664 1.00 91.25 120 GLY A N 1
ATOM 950 C CA . GLY A 1 120 ? 9.292 2.412 1.546 1.00 91.25 120 GLY A CA 1
ATOM 951 C C . GLY A 1 120 ? 8.567 2.686 0.225 1.00 91.25 120 GLY A C 1
ATOM 952 O O . GLY A 1 120 ? 9.173 2.646 -0.840 1.00 91.25 120 GLY A O 1
ATOM 953 N N . GLY A 1 121 ? 7.278 3.021 0.270 1.00 90.12 121 GLY A N 1
ATOM 954 C CA . GLY A 1 121 ? 6.499 3.384 -0.911 1.00 90.12 121 GLY A CA 1
ATOM 955 C C . GLY A 1 121 ? 6.989 4.681 -1.552 1.00 90.12 121 GLY A C 1
ATOM 956 O O . GLY A 1 121 ? 7.132 4.747 -2.772 1.00 90.12 121 GLY A O 1
ATOM 957 N N . VAL A 1 122 ? 7.319 5.693 -0.743 1.00 89.19 122 VAL A N 1
ATOM 958 C CA . VAL A 1 122 ? 7.871 6.964 -1.244 1.00 89.19 122 VAL A CA 1
ATOM 959 C C . VAL A 1 122 ? 9.219 6.747 -1.934 1.00 89.19 122 VAL A C 1
ATOM 961 O O . VAL A 1 122 ? 9.446 7.290 -3.016 1.00 89.19 122 VAL A O 1
ATOM 964 N N . THR A 1 123 ? 10.098 5.918 -1.363 1.00 87.94 123 THR A N 1
ATOM 965 C CA . THR A 1 123 ? 11.380 5.590 -2.008 1.00 87.94 123 THR A CA 1
ATOM 966 C C . THR A 1 123 ? 11.186 4.723 -3.255 1.00 87.94 123 THR A C 1
ATOM 968 O O . THR A 1 123 ? 11.887 4.910 -4.247 1.00 87.94 123 THR A O 1
ATOM 971 N N . GLY A 1 124 ? 10.188 3.837 -3.269 1.00 82.50 124 GLY A N 1
ATOM 972 C CA . GLY A 1 124 ? 9.822 3.042 -4.442 1.00 82.50 124 GLY A CA 1
ATOM 973 C C . GLY A 1 124 ? 9.363 3.884 -5.637 1.00 82.50 124 GLY A C 1
ATOM 974 O O . GLY A 1 124 ? 9.738 3.584 -6.768 1.00 82.50 124 GLY A O 1
ATOM 975 N N . ILE A 1 125 ? 8.620 4.975 -5.409 1.00 84.94 125 ILE A N 1
ATOM 976 C CA . ILE A 1 125 ? 8.222 5.911 -6.480 1.00 84.94 125 ILE A CA 1
ATOM 977 C C . ILE A 1 125 ? 9.455 6.561 -7.120 1.00 84.94 125 ILE A C 1
ATOM 979 O O . ILE A 1 125 ? 9.505 6.703 -8.341 1.00 84.94 125 ILE A O 1
ATOM 983 N N . TYR A 1 126 ? 10.463 6.912 -6.314 1.00 81.44 126 TYR A N 1
ATOM 984 C CA . TYR A 1 126 ? 11.733 7.448 -6.811 1.00 81.44 126 TYR A CA 1
ATOM 985 C C . TYR A 1 126 ? 12.461 6.430 -7.706 1.00 81.44 126 TYR A C 1
ATOM 987 O O . TYR A 1 126 ? 12.886 6.777 -8.806 1.00 81.44 126 TYR A O 1
ATOM 995 N N . LEU A 1 127 ? 12.535 5.163 -7.282 1.00 79.69 127 LEU A N 1
ATOM 996 C CA . LEU A 1 127 ? 13.161 4.081 -8.058 1.00 79.69 127 LEU A CA 1
ATOM 997 C C . LEU A 1 127 ? 12.380 3.718 -9.333 1.00 79.69 127 LEU A C 1
ATOM 999 O O . LEU A 1 127 ? 12.974 3.314 -10.329 1.00 79.69 127 LEU A O 1
ATOM 1003 N N . GLY A 1 128 ? 11.055 3.879 -9.325 1.00 69.81 128 GLY A N 1
ATOM 1004 C CA . GLY A 1 128 ? 10.191 3.627 -10.482 1.00 69.81 128 GLY A CA 1
ATOM 1005 C C . GLY A 1 128 ? 10.343 4.642 -11.621 1.00 69.81 128 GLY A C 1
ATOM 1006 O O . GLY A 1 128 ? 9.839 4.405 -12.720 1.00 69.81 128 GLY A O 1
ATOM 1007 N N . ALA A 1 129 ? 11.040 5.757 -11.388 1.00 76.44 129 ALA A N 1
ATOM 1008 C CA . ALA A 1 129 ? 11.334 6.767 -12.395 1.00 76.44 129 ALA A CA 1
ATOM 1009 C C . ALA A 1 129 ? 12.715 6.525 -13.029 1.00 76.44 129 ALA A C 1
ATOM 1011 O O . ALA A 1 129 ? 13.743 6.704 -12.383 1.00 76.44 129 ALA A O 1
ATOM 1012 N N . SER A 1 130 ? 12.752 6.190 -14.324 1.00 64.00 130 SER A N 1
ATOM 1013 C CA . SER A 1 130 ? 13.985 5.798 -15.034 1.00 64.00 130 SER A CA 1
ATOM 1014 C C . SER A 1 130 ? 15.093 6.857 -14.999 1.00 64.00 130 SER A C 1
ATOM 1016 O O . SER A 1 130 ? 16.270 6.528 -14.898 1.00 64.00 130 SER A O 1
ATOM 1018 N N . ALA A 1 131 ? 14.730 8.142 -15.054 1.00 62.97 131 ALA A N 1
ATOM 1019 C CA . ALA A 1 131 ? 15.683 9.251 -14.993 1.00 62.97 131 ALA A CA 1
ATOM 1020 C C . ALA A 1 131 ? 16.350 9.400 -13.615 1.00 62.97 131 ALA A C 1
ATOM 1022 O O . ALA A 1 131 ? 17.427 9.977 -13.518 1.00 62.97 131 ALA A O 1
ATOM 1023 N N . LEU A 1 132 ? 15.710 8.897 -12.558 1.00 64.75 132 LEU A N 1
ATOM 1024 C CA . LEU A 1 132 ? 16.215 8.938 -11.187 1.00 64.75 132 LEU A CA 1
ATOM 1025 C C . LEU A 1 132 ? 16.899 7.620 -10.810 1.00 64.75 132 LEU A C 1
ATOM 1027 O O . LEU A 1 132 ? 17.902 7.642 -10.099 1.00 64.75 132 LEU A O 1
ATOM 1031 N N . SER A 1 133 ? 16.426 6.496 -11.359 1.00 62.34 133 SER A N 1
ATOM 1032 C CA . SER A 1 133 ? 16.990 5.164 -11.119 1.00 62.34 133 SER A CA 1
ATOM 1033 C C . SER A 1 133 ? 18.417 4.996 -11.647 1.00 62.34 133 SER A C 1
ATOM 1035 O O . SER A 1 133 ? 19.138 4.126 -11.182 1.00 62.34 133 SER A O 1
ATOM 1037 N N . ILE A 1 134 ? 18.841 5.790 -12.637 1.00 63.59 134 ILE A N 1
ATOM 1038 C CA . ILE A 1 134 ? 20.220 5.756 -13.163 1.00 63.59 134 ILE A CA 1
ATOM 1039 C C . ILE A 1 134 ? 21.260 6.354 -12.199 1.00 63.59 134 ILE A C 1
ATOM 1041 O O . ILE A 1 134 ? 22.454 6.155 -12.409 1.00 63.59 134 ILE A O 1
ATOM 1045 N N . PHE A 1 135 ? 20.828 7.097 -11.174 1.00 59.47 135 PHE A N 1
ATOM 1046 C CA . PHE A 1 135 ? 21.707 7.770 -10.208 1.00 59.47 135 PHE A CA 1
ATOM 1047 C C . PHE A 1 135 ? 21.704 7.122 -8.814 1.00 59.47 135 PHE A C 1
ATOM 1049 O O . PHE A 1 135 ? 22.359 7.640 -7.909 1.00 59.47 135 PHE A O 1
ATOM 1056 N N . SER A 1 136 ? 20.954 6.033 -8.630 1.00 51.88 136 SER A N 1
ATOM 1057 C CA . SER A 1 136 ? 20.777 5.306 -7.364 1.00 51.88 136 SER A CA 1
ATOM 1058 C C . SER A 1 136 ? 21.332 3.895 -7.413 1.00 51.88 136 SER A C 1
ATOM 1060 O O . SER A 1 136 ? 21.135 3.253 -8.467 1.00 51.88 136 SER A O 1
#

pLDDT: mean 92.13, std 9.4, range [51.88, 98.81]

Mean predicted aligned error: 4.16 Å